Protein AF-L9ZNV1-F1 (afdb_monome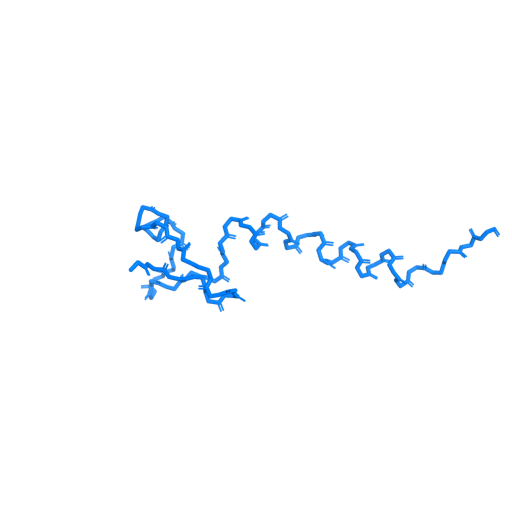r)

Secondary structure (DSSP, 8-state):
--B-TTT--B--HHHHHHH--TT---S--HHHHHHHHHHHHHHHHHHS----

pLDDT: mean 82.75, std 13.2, range [54.06, 95.56]

Mean predicted aligned error: 8.18 Å

Solvent-accessible surface area (backbone atoms only — not comparable to full-atom values): 3243 Å² total; per-residue (Å²): 121,50,50,16,74,69,73,66,47,78,44,54,65,76,51,48,77,72,63,26,51,98,88,64,50,26,72,59,44,74,71,52,58,71,37,58,64,50,59,56,53,48,51,56,56,73,70,44,80,83,81,128

Structure (mmCIF, N/CA/C/O backbone):
data_AF-L9ZNV1-F1
#
_entry.id   AF-L9ZNV1-F1
#
loop_
_atom_site.group_PDB
_atom_site.id
_atom_site.type_symbol
_atom_site.label_atom_id
_atom_site.label_alt_id
_atom_site.label_comp_id
_atom_site.label_asym_id
_atom_site.label_entity_id
_atom_site.label_seq_id
_atom_site.pdbx_PDB_ins_code
_atom_site.Cartn_x
_atom_site.Cartn_y
_atom_site.Cartn_z
_atom_site.occupancy
_atom_site.B_iso_or_equiv
_atom_site.auth_seq_id
_atom_site.auth_comp_id
_atom_site.auth_asym_id
_atom_site.auth_atom_id
_atom_site.pdbx_PDB_model_num
ATOM 1 N N . MET A 1 1 ? -4.653 -6.159 11.473 1.00 76.62 1 MET A N 1
ATOM 2 C CA . MET A 1 1 ? -3.411 -5.476 11.059 1.00 76.62 1 MET A CA 1
ATOM 3 C C . MET A 1 1 ? -3.528 -5.251 9.562 1.00 76.62 1 MET A C 1
ATOM 5 O O . MET A 1 1 ? -3.881 -6.219 8.897 1.00 76.62 1 MET A O 1
ATOM 9 N N . PRO A 1 2 ? -3.371 -4.016 9.061 1.00 92.75 2 PRO A N 1
ATOM 10 C CA . PRO A 1 2 ? -3.556 -3.718 7.641 1.00 92.75 2 PRO A CA 1
ATOM 11 C C . PRO A 1 2 ? -2.604 -4.542 6.764 1.00 92.75 2 PRO A C 1
ATOM 13 O O . PRO A 1 2 ? -1.539 -4.965 7.223 1.00 92.75 2 PRO A O 1
ATOM 16 N N . THR A 1 3 ? -3.003 -4.790 5.523 1.00 95.56 3 THR A N 1
ATOM 17 C CA . THR A 1 3 ? -2.266 -5.591 4.537 1.00 95.56 3 THR A CA 1
ATOM 18 C C . THR A 1 3 ? -1.962 -4.765 3.295 1.00 95.56 3 THR A C 1
ATOM 20 O O . THR A 1 3 ? -2.653 -3.801 2.991 1.00 95.56 3 THR A O 1
ATOM 23 N N . CYS A 1 4 ? -0.876 -5.116 2.616 1.00 94.44 4 CYS A N 1
ATOM 24 C CA . CYS A 1 4 ? -0.513 -4.571 1.315 1.00 94.44 4 CYS A CA 1
ATOM 25 C C . CYS A 1 4 ? -1.321 -5.269 0.217 1.00 94.44 4 CYS A C 1
ATOM 27 O O . CYS A 1 4 ? -1.181 -6.480 0.064 1.00 94.44 4 CYS A O 1
ATOM 29 N N . ASP A 1 5 ? -2.066 -4.533 -0.599 1.00 93.31 5 ASP A N 1
ATOM 30 C CA . ASP A 1 5 ? -2.859 -5.092 -1.704 1.00 93.31 5 ASP A CA 1
ATOM 31 C C . ASP A 1 5 ? -2.003 -5.734 -2.804 1.00 93.31 5 ASP A C 1
ATOM 33 O O . ASP A 1 5 ? -2.457 -6.603 -3.543 1.00 93.31 5 ASP A O 1
ATOM 37 N N . HIS A 1 6 ? -0.729 -5.349 -2.906 1.00 89.81 6 HIS A N 1
ATOM 38 C CA . HIS A 1 6 ? 0.163 -5.901 -3.924 1.00 89.81 6 HIS A CA 1
ATOM 39 C C . HIS A 1 6 ? 0.768 -7.262 -3.562 1.00 89.81 6 HIS A C 1
ATOM 41 O O . HIS A 1 6 ? 1.047 -8.066 -4.449 1.00 89.81 6 HIS A O 1
ATOM 47 N N . CYS A 1 7 ? 1.047 -7.515 -2.282 1.00 92.38 7 CYS A N 1
ATOM 48 C CA . CYS A 1 7 ? 1.790 -8.711 -1.861 1.00 92.38 7 CYS A CA 1
ATOM 49 C C . CYS A 1 7 ? 1.200 -9.433 -0.649 1.00 92.38 7 CYS A C 1
ATOM 51 O O . CYS A 1 7 ? 1.832 -10.354 -0.136 1.00 92.38 7 CYS A O 1
ATOM 53 N N . ASP A 1 8 ? 0.039 -8.990 -0.169 1.00 94.44 8 ASP A N 1
ATOM 54 C CA . ASP A 1 8 ? -0.670 -9.493 1.014 1.00 94.44 8 ASP A CA 1
ATOM 55 C C . ASP A 1 8 ? 0.116 -9.376 2.339 1.00 94.44 8 ASP A C 1
ATOM 57 O O . ASP A 1 8 ? -0.343 -9.771 3.407 1.00 94.44 8 ASP A O 1
ATOM 61 N N . ALA A 1 9 ? 1.314 -8.782 2.318 1.00 93.25 9 ALA A N 1
ATOM 62 C CA . ALA A 1 9 ? 2.135 -8.647 3.512 1.00 93.25 9 ALA A CA 1
ATOM 63 C C . ALA A 1 9 ? 1.468 -7.733 4.549 1.00 93.25 9 ALA A C 1
ATOM 65 O O . ALA A 1 9 ? 0.985 -6.643 4.229 1.00 93.25 9 ALA A O 1
ATOM 66 N N . HIS A 1 10 ? 1.516 -8.143 5.816 1.00 94.75 10 HIS A N 1
ATOM 67 C CA . HIS A 1 10 ? 1.049 -7.315 6.921 1.00 94.75 10 HIS A CA 1
ATOM 68 C C . HIS A 1 10 ? 1.937 -6.083 7.117 1.00 94.75 10 HIS A C 1
ATOM 70 O O . HIS A 1 10 ? 3.167 -6.171 7.140 1.00 94.75 10 HIS A O 1
ATOM 76 N N . VAL A 1 11 ? 1.302 -4.939 7.352 1.00 93.19 11 VAL A N 1
ATOM 77 C CA . VAL A 1 11 ? 1.955 -3.676 7.701 1.00 93.19 11 VAL A CA 1
ATOM 78 C C . VAL A 1 11 ? 1.400 -3.119 9.008 1.00 93.19 11 VAL A C 1
ATOM 80 O O . VAL A 1 11 ? 0.299 -3.441 9.452 1.00 93.19 11 VAL A O 1
ATOM 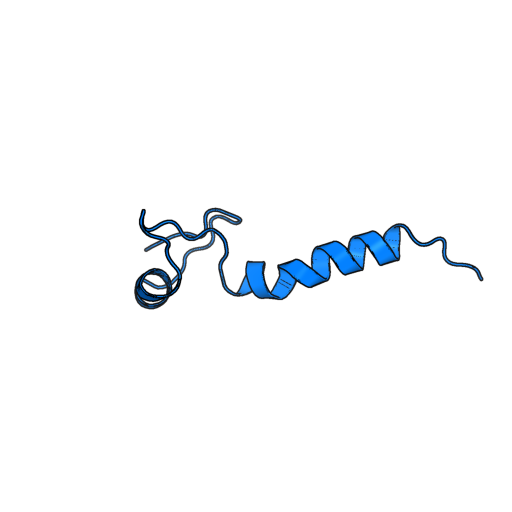83 N N . SER A 1 12 ? 2.175 -2.255 9.653 1.00 94.94 12 SER A N 1
ATOM 84 C CA . SER A 1 12 ? 1.772 -1.620 10.908 1.00 94.94 12 SER A CA 1
ATOM 85 C C . SER A 1 12 ? 0.606 -0.645 10.704 1.00 94.94 12 SER A C 1
ATOM 87 O O . SER A 1 12 ? 0.553 0.070 9.708 1.00 94.94 12 SER A O 1
ATOM 89 N N . GLU A 1 13 ? -0.264 -0.479 11.701 1.00 94.31 13 GLU A N 1
ATOM 90 C CA . GLU A 1 13 ? -1.337 0.538 11.657 1.00 94.31 13 GLU A CA 1
ATOM 91 C C . GLU A 1 13 ? -0.803 1.969 11.481 1.00 94.31 13 GLU A C 1
ATOM 93 O O . GLU A 1 13 ? -1.416 2.808 10.825 1.00 94.31 13 GLU A O 1
ATOM 98 N N . ARG A 1 14 ? 0.386 2.251 12.031 1.00 94.50 14 ARG A N 1
ATOM 99 C CA . ARG A 1 14 ? 1.082 3.533 11.828 1.00 94.50 14 ARG A CA 1
ATOM 100 C C . ARG A 1 14 ? 1.485 3.756 10.372 1.00 94.50 14 ARG A C 1
ATOM 102 O O . ARG A 1 14 ? 1.522 4.898 9.938 1.00 94.50 14 ARG A O 1
ATOM 109 N N . PHE A 1 15 ? 1.795 2.680 9.649 1.00 93.25 15 PHE A N 1
ATOM 110 C CA . PHE A 1 15 ? 2.117 2.739 8.229 1.00 93.25 15 PHE A CA 1
ATOM 111 C C . PHE A 1 15 ? 0.855 3.066 7.427 1.00 93.25 15 PHE A C 1
ATOM 113 O O . PHE A 1 15 ? 0.853 4.031 6.670 1.00 93.25 15 PHE A O 1
ATOM 120 N N . ALA A 1 16 ? -0.241 2.345 7.684 1.00 94.12 16 ALA A N 1
ATOM 121 C CA . ALA A 1 16 ? -1.532 2.593 7.041 1.00 94.12 16 ALA A CA 1
ATOM 122 C C . ALA A 1 16 ? -2.000 4.045 7.196 1.00 94.12 16 ALA A C 1
ATOM 124 O O . ALA A 1 16 ? -2.422 4.660 6.233 1.00 94.12 16 ALA A O 1
ATOM 125 N N . ARG A 1 17 ? -1.832 4.649 8.378 1.00 94.81 17 ARG A N 1
ATOM 126 C CA . ARG A 1 17 ? -2.227 6.049 8.611 1.00 94.81 17 ARG A CA 1
ATOM 127 C C . ARG A 1 17 ? -1.567 7.063 7.664 1.00 94.81 17 ARG A C 1
ATOM 129 O O . ARG A 1 17 ? -2.118 8.138 7.465 1.00 94.81 17 ARG A O 1
ATOM 136 N N . VAL A 1 18 ? -0.369 6.766 7.167 1.00 94.88 18 VAL A N 1
ATOM 137 C CA . VAL A 1 18 ? 0.425 7.694 6.346 1.00 94.88 18 VAL A CA 1
ATOM 138 C C . VAL A 1 18 ? 0.349 7.343 4.865 1.00 94.88 18 VAL A C 1
ATOM 140 O O . VAL A 1 18 ? 0.373 8.240 4.030 1.00 94.88 18 VAL A O 1
ATOM 143 N N . PHE A 1 19 ? 0.303 6.048 4.551 1.00 93.00 19 PHE A N 1
ATOM 144 C CA . PHE A 1 19 ? 0.475 5.541 3.190 1.00 93.00 19 PHE A CA 1
ATOM 145 C C . PHE A 1 19 ? -0.788 4.941 2.578 1.00 93.00 19 PHE A C 1
ATOM 147 O O . PHE A 1 19 ? -0.759 4.611 1.396 1.00 93.00 19 PHE A O 1
ATOM 154 N N . ALA A 1 20 ? -1.856 4.765 3.357 1.00 93.88 20 ALA A N 1
ATOM 155 C CA . ALA A 1 20 ? -3.130 4.358 2.795 1.00 93.88 20 ALA A CA 1
ATOM 156 C C . ALA A 1 20 ? -3.791 5.519 2.038 1.00 93.88 20 ALA A C 1
ATOM 158 O O . ALA A 1 20 ? -3.588 6.685 2.389 1.00 93.88 20 ALA A O 1
ATOM 159 N N . ASP A 1 21 ? -4.562 5.197 1.003 1.00 93.31 21 ASP A N 1
ATOM 160 C CA . ASP A 1 21 ? -5.296 6.189 0.213 1.00 93.31 21 ASP A CA 1
ATOM 161 C C . ASP A 1 21 ? -6.583 6.677 0.928 1.00 93.31 21 ASP A C 1
ATOM 163 O O . ASP A 1 21 ? -6.811 6.383 2.106 1.00 93.31 21 ASP A O 1
ATOM 167 N N . GLU A 1 22 ? -7.436 7.438 0.232 1.00 94.62 22 GLU A N 1
ATOM 168 C CA . GLU A 1 22 ? -8.721 7.917 0.760 1.00 94.62 22 GLU A CA 1
ATOM 169 C C . GLU A 1 22 ? -9.689 6.786 1.155 1.00 94.62 22 GLU A C 1
ATOM 171 O O . GLU A 1 22 ? -10.510 6.976 2.056 1.00 94.62 22 GLU A O 1
ATOM 176 N N . HIS A 1 23 ? -9.557 5.601 0.552 1.00 92.62 23 HIS A N 1
ATOM 177 C CA . HIS A 1 23 ? -10.331 4.406 0.893 1.00 92.62 23 HIS A CA 1
ATOM 178 C C . HIS A 1 23 ? -9.669 3.552 1.983 1.00 92.62 23 HIS A C 1
ATOM 180 O O . HIS A 1 23 ? -10.277 2.602 2.482 1.00 92.62 23 HIS A O 1
ATOM 186 N N . GLY A 1 24 ? -8.450 3.901 2.400 1.00 91.50 24 GLY A N 1
ATOM 187 C CA . GLY A 1 24 ? -7.681 3.132 3.372 1.00 91.50 24 GLY A CA 1
ATOM 188 C C . GLY A 1 24 ? -6.893 1.967 2.762 1.00 91.50 24 GLY A C 1
ATOM 189 O O . GLY A 1 24 ? -6.405 1.125 3.522 1.00 91.50 24 GLY A O 1
ATOM 190 N N . GLU A 1 25 ? -6.730 1.922 1.437 1.00 93.12 25 GLU A N 1
ATOM 191 C CA . GLU A 1 25 ? -6.016 0.848 0.734 1.00 93.12 25 GLU A CA 1
ATOM 192 C C . GLU A 1 25 ? -4.505 1.099 0.688 1.00 93.12 25 GLU A C 1
ATOM 194 O O . GLU A 1 25 ? -4.046 2.235 0.543 1.00 93.12 25 GLU A O 1
ATOM 199 N N . ILE A 1 26 ? -3.706 0.031 0.786 1.00 93.88 26 ILE A N 1
ATOM 200 C CA . ILE A 1 26 ? -2.240 0.118 0.735 1.00 93.88 26 ILE A CA 1
ATOM 201 C C . ILE A 1 26 ? -1.763 -0.571 -0.532 1.00 93.88 26 ILE A C 1
ATOM 203 O O . ILE A 1 26 ? -1.406 -1.749 -0.537 1.00 93.88 26 ILE A O 1
ATOM 207 N N . LEU A 1 27 ? -1.690 0.212 -1.604 1.00 92.00 27 LEU A N 1
ATOM 208 C CA . LEU A 1 27 ? -1.326 -0.277 -2.934 1.00 92.00 27 LEU A CA 1
ATOM 209 C C . LEU A 1 27 ? 0.102 -0.837 -3.006 1.00 92.00 27 LEU A C 1
ATOM 211 O O . LEU A 1 27 ? 0.383 -1.690 -3.841 1.00 92.00 27 LEU A O 1
ATOM 215 N N . ALA A 1 28 ? 1.019 -0.375 -2.149 1.00 92.19 28 ALA A N 1
ATOM 216 C CA . ALA A 1 28 ? 2.370 -0.923 -2.049 1.00 92.19 28 ALA A CA 1
ATOM 217 C C . ALA A 1 28 ? 2.996 -0.666 -0.668 1.00 92.19 28 ALA A C 1
ATOM 219 O O . ALA A 1 28 ? 3.038 0.464 -0.180 1.00 92.19 28 ALA A O 1
ATOM 220 N N . CYS A 1 29 ? 3.548 -1.709 -0.044 1.00 93.38 29 CYS A N 1
ATOM 221 C CA . CYS A 1 29 ? 4.346 -1.581 1.177 1.00 93.38 29 CYS A CA 1
ATOM 222 C C . CYS A 1 29 ? 5.788 -1.150 0.866 1.00 93.38 29 CYS A C 1
ATOM 224 O O . CYS A 1 29 ? 6.233 -1.215 -0.279 1.00 93.38 29 CYS A O 1
ATOM 226 N N . THR A 1 30 ? 6.568 -0.791 1.893 1.00 87.94 30 THR A N 1
ATOM 227 C CA . THR A 1 30 ? 7.985 -0.402 1.740 1.00 87.94 30 THR A CA 1
ATOM 228 C C . THR A 1 30 ? 8.807 -1.394 0.916 1.00 87.94 30 THR A C 1
ATOM 230 O O . THR A 1 30 ? 9.616 -0.966 0.099 1.00 87.94 30 THR A O 1
ATOM 233 N N . SER A 1 31 ? 8.607 -2.704 1.089 1.00 86.56 31 SER A N 1
ATOM 234 C CA . SER A 1 31 ? 9.336 -3.722 0.320 1.00 86.56 31 SER A CA 1
ATOM 235 C C . SER A 1 31 ? 8.961 -3.710 -1.163 1.00 86.56 31 SER A C 1
ATOM 237 O O . SER A 1 31 ? 9.839 -3.808 -2.016 1.00 86.56 31 SER A O 1
ATOM 239 N N . CYS A 1 32 ? 7.675 -3.547 -1.478 1.00 88.62 32 CYS A N 1
ATOM 240 C CA . CYS A 1 32 ? 7.192 -3.455 -2.855 1.00 88.62 32 CYS A CA 1
AT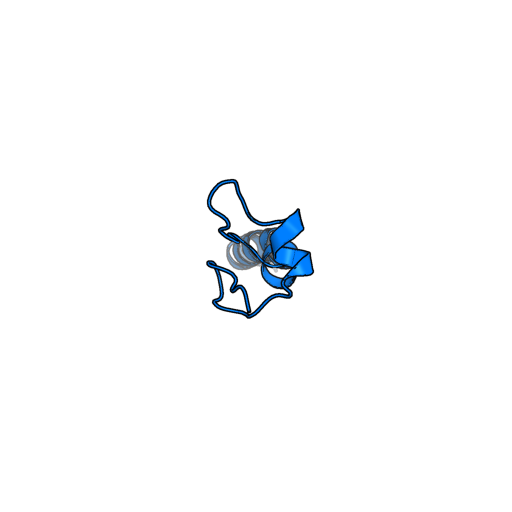OM 241 C C . CYS A 1 32 ? 7.658 -2.157 -3.516 1.00 88.62 32 CYS A C 1
ATOM 243 O O . CYS A 1 32 ? 8.205 -2.194 -4.614 1.00 88.62 32 CYS A O 1
ATOM 245 N N . SER A 1 33 ? 7.531 -1.026 -2.822 1.00 82.75 33 SER A N 1
ATOM 246 C CA . SER A 1 33 ? 7.944 0.287 -3.325 1.00 82.75 33 SER A CA 1
ATOM 247 C C . SER A 1 33 ? 9.457 0.382 -3.527 1.00 82.75 33 SER A C 1
ATOM 249 O O . SER A 1 33 ? 9.907 0.927 -4.532 1.00 82.75 33 SER A O 1
ATOM 251 N N . ALA A 1 34 ? 10.254 -0.204 -2.627 1.00 78.75 34 ALA A N 1
ATOM 252 C CA . ALA A 1 34 ? 11.707 -0.280 -2.786 1.00 78.75 34 ALA A CA 1
ATOM 253 C C . ALA A 1 34 ? 12.121 -1.115 -4.010 1.00 78.75 34 ALA A C 1
ATOM 255 O O . ALA A 1 34 ? 13.161 -0.850 -4.611 1.00 78.75 34 ALA A O 1
ATOM 256 N N . ASN A 1 35 ? 11.305 -2.102 -4.397 1.00 64.38 35 ASN A N 1
ATOM 257 C CA . ASN A 1 35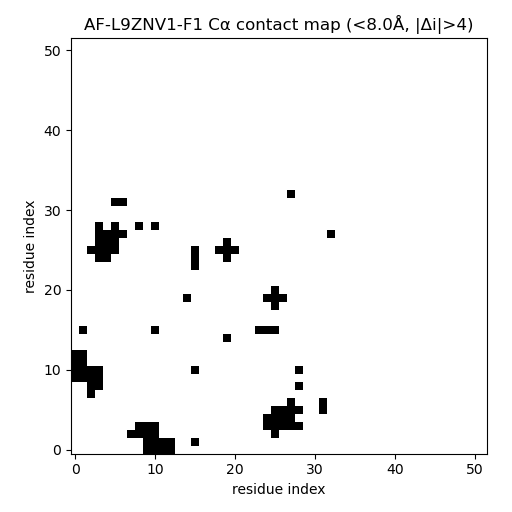 ? 11.591 -2.999 -5.514 1.00 64.38 35 ASN A CA 1
ATOM 258 C C . ASN A 1 35 ? 10.883 -2.608 -6.825 1.00 64.38 35 ASN A C 1
ATOM 260 O O . ASN A 1 35 ? 11.185 -3.189 -7.868 1.00 64.38 35 ASN A O 1
ATOM 264 N N . ALA A 1 36 ? 9.989 -1.613 -6.802 1.00 65.94 36 ALA A N 1
ATOM 265 C CA . ALA A 1 36 ? 9.197 -1.192 -7.958 1.00 65.94 36 ALA A CA 1
ATOM 266 C C . ALA A 1 36 ? 10.075 -0.748 -9.145 1.00 65.94 36 ALA A C 1
ATOM 268 O O . ALA A 1 36 ? 9.788 -1.095 -10.284 1.00 65.94 36 ALA A O 1
ATOM 269 N N . GLY A 1 37 ? 11.201 -0.071 -8.886 1.00 59.66 37 GLY A N 1
ATOM 270 C CA . GLY A 1 37 ? 12.182 0.278 -9.926 1.00 59.66 37 GLY A CA 1
ATOM 271 C C . GLY A 1 37 ? 13.166 -0.847 -10.282 1.00 59.66 37 GLY A C 1
ATOM 272 O O . GLY A 1 37 ? 13.777 -0.828 -11.348 1.00 59.66 37 GLY A O 1
ATOM 273 N N . ILE A 1 38 ? 13.328 -1.844 -9.407 1.00 61.78 38 ILE A N 1
ATOM 274 C CA . ILE A 1 38 ? 14.276 -2.954 -9.592 1.00 61.78 38 ILE 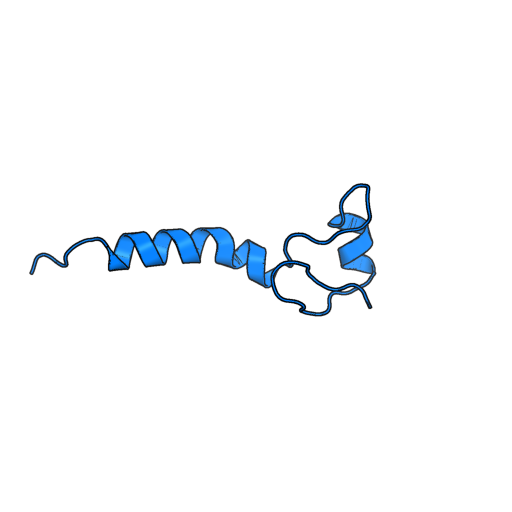A CA 1
ATOM 275 C C 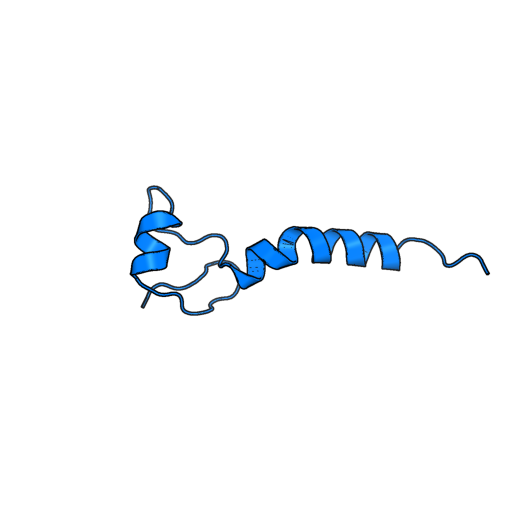. ILE A 1 38 ? 13.669 -4.019 -10.507 1.00 61.78 38 ILE A C 1
ATOM 277 O O . ILE A 1 38 ? 14.373 -4.568 -11.351 1.00 61.78 38 ILE A O 1
ATOM 281 N N . ALA A 1 39 ? 12.366 -4.284 -10.386 1.00 66.44 39 ALA A N 1
ATOM 282 C CA . ALA A 1 39 ? 11.667 -5.239 -11.242 1.00 66.44 39 ALA A CA 1
ATOM 283 C C . ALA A 1 39 ? 11.663 -4.813 -12.722 1.00 66.44 39 ALA A C 1
ATOM 285 O O . ALA A 1 39 ? 11.847 -5.666 -13.592 1.00 66.44 39 ALA A O 1
ATOM 286 N N . GLU A 1 40 ? 11.501 -3.515 -13.010 1.00 63.38 40 GLU A N 1
ATOM 287 C CA . GLU A 1 40 ? 11.622 -2.954 -14.366 1.00 63.38 40 GLU A CA 1
ATOM 288 C C . GLU A 1 40 ? 13.083 -2.987 -14.860 1.00 63.38 40 GLU A C 1
ATOM 290 O 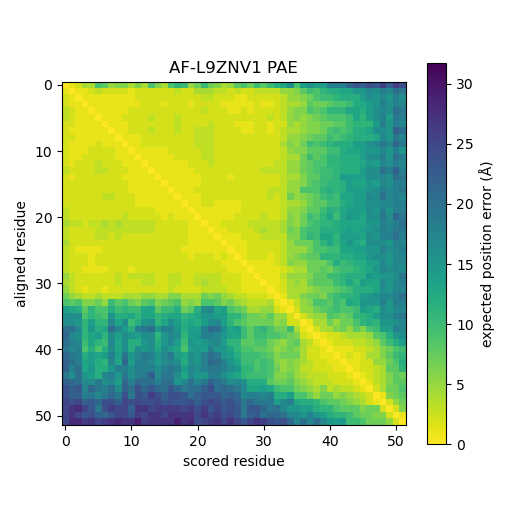O . GLU A 1 40 ? 13.381 -3.520 -15.928 1.00 63.38 40 GLU A O 1
ATOM 295 N N . ALA A 1 41 ? 14.043 -2.568 -14.032 1.00 66.88 41 ALA A N 1
ATOM 296 C CA . ALA A 1 41 ? 15.455 -2.624 -14.416 1.00 66.88 41 ALA A CA 1
ATOM 297 C C . ALA A 1 41 ? 15.962 -4.065 -14.642 1.00 66.88 41 ALA A C 1
ATOM 299 O O . ALA A 1 41 ? 16.840 -4.300 -15.477 1.00 66.88 41 ALA A O 1
ATOM 300 N N . ALA A 1 42 ? 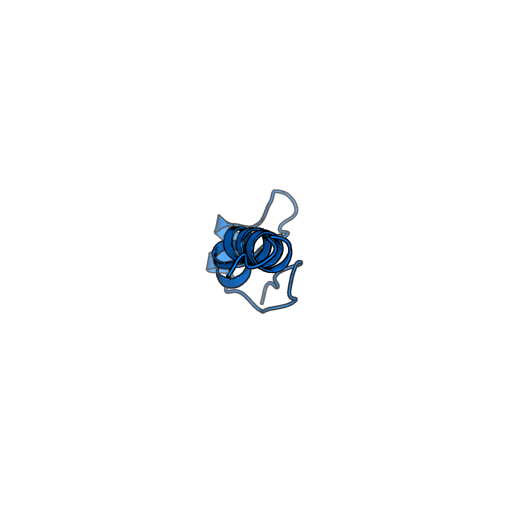15.439 -5.048 -13.902 1.00 68.38 42 ALA A N 1
ATOM 301 C CA . ALA A 1 42 ? 15.796 -6.457 -14.045 1.00 68.38 42 ALA A CA 1
ATOM 302 C C . ALA A 1 42 ? 15.276 -7.051 -15.362 1.00 68.38 42 ALA A C 1
ATOM 304 O O . ALA A 1 42 ? 16.037 -7.726 -16.056 1.00 68.38 42 ALA A O 1
ATOM 305 N N . ARG A 1 43 ? 14.026 -6.760 -15.751 1.00 67.81 43 ARG A N 1
ATOM 306 C CA . ARG A 1 43 ? 13.485 -7.184 -17.058 1.00 67.81 43 ARG A CA 1
ATOM 307 C C . ARG A 1 43 ? 14.204 -6.503 -18.223 1.00 67.81 43 ARG A C 1
ATOM 309 O O . ARG A 1 43 ? 14.493 -7.169 -19.209 1.00 67.81 43 ARG A O 1
ATOM 316 N N . GLU A 1 44 ? 14.580 -5.229 -18.101 1.00 73.19 44 GLU A N 1
ATOM 317 C CA . GLU A 1 44 ? 15.377 -4.532 -19.122 1.00 73.19 44 GLU A CA 1
ATOM 318 C C . GLU A 1 44 ? 16.774 -5.148 -19.286 1.00 73.19 44 GLU A C 1
ATOM 320 O O . GLU A 1 44 ? 17.287 -5.250 -20.400 1.00 73.19 44 GLU A O 1
ATOM 325 N N . ARG A 1 45 ? 17.400 -5.582 -18.184 1.00 70.69 45 ARG A N 1
ATOM 326 C CA . ARG A 1 45 ? 18.684 -6.303 -18.212 1.00 70.69 45 ARG A CA 1
ATOM 327 C C . ARG A 1 45 ? 18.541 -7.697 -18.815 1.00 70.69 45 ARG A C 1
ATOM 329 O O . ARG A 1 45 ? 19.405 -8.084 -19.587 1.00 70.69 45 ARG A O 1
ATOM 336 N N . ALA A 1 46 ? 17.472 -8.421 -18.482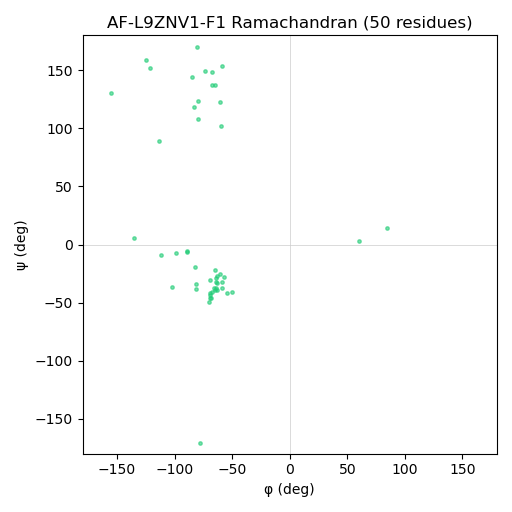 1.00 72.88 46 ALA A N 1
ATOM 337 C CA . ALA A 1 46 ? 17.200 -9.751 -19.027 1.00 72.88 46 ALA A CA 1
ATOM 338 C C . ALA A 1 46 ? 16.836 -9.715 -20.523 1.00 72.88 46 ALA A C 1
ATOM 340 O O . ALA A 1 46 ? 17.137 -10.658 -21.246 1.00 72.88 46 ALA A O 1
ATOM 341 N N . ASN A 1 47 ? 16.207 -8.630 -20.987 1.00 73.88 47 ASN A N 1
ATOM 342 C CA . ASN A 1 47 ? 15.815 -8.436 -22.385 1.00 73.88 47 ASN A CA 1
ATOM 343 C C . ASN A 1 47 ? 16.901 -7.753 -23.240 1.00 73.88 47 ASN A C 1
ATOM 345 O O . ASN A 1 47 ? 16.756 -7.636 -24.455 1.00 73.88 47 ASN A O 1
ATOM 349 N N . ARG A 1 48 ? 18.001 -7.285 -22.638 1.00 66.12 48 ARG A N 1
ATOM 350 C CA . ARG A 1 48 ? 19.160 -6.826 -23.404 1.00 66.12 48 ARG A CA 1
ATOM 351 C C . ARG A 1 48 ? 20.005 -8.051 -23.758 1.00 66.12 48 ARG A C 1
ATOM 353 O O . ARG A 1 48 ? 20.484 -8.711 -22.838 1.00 66.12 48 ARG A O 1
ATOM 360 N N . PRO A 1 49 ? 20.211 -8.368 -25.049 1.00 61.47 49 PRO A N 1
ATOM 361 C CA . PRO A 1 49 ? 21.109 -9.449 -25.415 1.00 61.47 49 PRO A CA 1
ATOM 362 C C . PRO A 1 49 ? 22.504 -9.103 -24.891 1.00 61.47 49 PRO A C 1
ATOM 364 O O . PRO A 1 49 ? 23.035 -8.031 -25.191 1.00 61.47 49 PRO A O 1
ATOM 367 N N . SER A 1 50 ? 23.066 -9.986 -24.067 1.00 66.00 50 SER A N 1
ATOM 368 C CA . SER A 1 50 ? 24.471 -9.931 -23.678 1.00 66.00 50 SER A CA 1
ATOM 369 C C . SER A 1 50 ? 25.298 -10.043 -24.953 1.00 66.00 50 SER A C 1
ATOM 371 O O . SER A 1 50 ? 25.386 -11.118 -25.540 1.00 66.00 50 SER A O 1
ATOM 373 N N . HIS A 1 51 ? 25.821 -8.918 -25.428 1.00 60.81 51 HIS A N 1
ATOM 374 C CA . HIS A 1 51 ? 26.864 -8.921 -26.440 1.00 60.81 51 HIS A CA 1
ATOM 375 C C . HIS A 1 51 ? 28.164 -9.225 -25.691 1.00 60.81 51 HIS A C 1
ATOM 377 O O . HIS A 1 51 ? 28.590 -8.410 -24.869 1.00 60.81 51 HIS A O 1
ATOM 383 N N . ASP A 1 52 ? 28.671 -10.439 -25.893 1.00 54.06 52 ASP A N 1
ATOM 384 C CA . ASP A 1 52 ? 30.063 -10.817 -25.627 1.00 54.06 52 ASP A CA 1
ATOM 385 C C . ASP A 1 52 ? 30.959 -10.165 -26.690 1.00 54.06 52 ASP A C 1
ATOM 387 O O . ASP A 1 52 ? 30.613 -10.285 -27.891 1.00 54.06 52 ASP A O 1
#

Organism: NCBI:txid1230458

Sequence (52 aa):
MPTCDHCDAHVSERFARVFADEHGEILACTSCSANAGIAEAARERANRPSHD

Radius of gyration: 15.33 Å; Cα contacts (8 Å, |Δi|>4): 46; chains: 1; bounding box: 40×19×38 Å

Foldseek 3Di:
DDAAPVPRDDDDPVCLVVQADPVSHHPDDPVCVVCVVVVVVVVVVVPDPPDD

InterPro domains:
  IPR055985 Protein of unknown function DUF7563 [PF24444] (1-38)